Protein AF-A0A142XLG2-F1 (afdb_monomer_lite)

Radius of gyration: 13.64 Å; chains: 1; bounding box: 33×30×36 Å

Sequence (104 aa):
MVYLNALADDAEKQGFVAALAVEVYRWMIASGGSAGRPRLLFYLDEARDYLPAGTAQPPAKKPLLRLFAQGRKYGVACLVCTQSPRSVDYNVFSNCSTNTTARV

Structure (mmCIF, N/CA/C/O backbone):
data_AF-A0A142XLG2-F1
#
_entry.id   AF-A0A142XLG2-F1
#
loop_
_atom_site.group_PDB
_atom_site.id
_atom_site.type_symbol
_atom_site.label_atom_id
_atom_site.label_alt_id
_atom_site.label_comp_id
_atom_site.label_asym_id
_atom_site.label_entity_id
_atom_site.label_seq_id
_atom_site.pdbx_PDB_ins_code
_atom_site.Cartn_x
_atom_site.Cartn_y
_atom_site.Cartn_z
_atom_site.occupancy
_atom_site.B_iso_or_equiv
_atom_site.auth_seq_id
_atom_site.auth_comp_id
_atom_site.auth_asym_id
_atom_site.auth_atom_id
_atom_site.pdbx_PDB_model_num
ATOM 1 N N . MET A 1 1 ? -9.109 -9.863 -7.889 1.00 75.19 1 MET A N 1
ATOM 2 C CA . MET A 1 1 ? -7.691 -10.088 -8.242 1.00 75.19 1 MET A CA 1
ATOM 3 C C . MET A 1 1 ? -7.408 -9.275 -9.492 1.00 75.19 1 MET A C 1
ATOM 5 O O . MET A 1 1 ? -8.185 -9.396 -10.429 1.00 75.19 1 MET A O 1
ATOM 9 N N . VAL A 1 2 ? -6.404 -8.396 -9.479 1.00 84.94 2 VAL A N 1
ATOM 10 C CA . VAL A 1 2 ? -6.048 -7.561 -10.640 1.00 84.94 2 VAL A CA 1
ATOM 11 C C . VAL A 1 2 ? -4.781 -8.127 -11.270 1.00 84.94 2 VAL A C 1
ATOM 13 O O . VAL A 1 2 ? -3.802 -8.350 -10.565 1.00 84.94 2 VAL A O 1
ATOM 16 N N . TYR A 1 3 ? -4.810 -8.385 -12.575 1.00 86.81 3 TYR A N 1
ATOM 17 C CA . TYR A 1 3 ? -3.677 -8.949 -13.303 1.00 86.81 3 TYR A CA 1
ATOM 18 C C . TYR A 1 3 ? -2.820 -7.829 -13.906 1.00 86.81 3 TYR A C 1
ATOM 20 O O . TYR A 1 3 ? -3.236 -7.177 -14.859 1.00 86.81 3 TYR A O 1
ATOM 28 N N . LEU A 1 4 ? -1.632 -7.596 -13.339 1.00 86.25 4 LEU A N 1
ATOM 29 C CA . LEU A 1 4 ? -0.751 -6.484 -13.730 1.00 86.25 4 LEU A CA 1
ATOM 30 C C . LEU A 1 4 ? 0.122 -6.783 -14.957 1.00 86.25 4 LEU A C 1
ATOM 32 O O . LEU A 1 4 ? 0.627 -5.858 -15.580 1.00 86.25 4 LEU A O 1
ATOM 36 N N . ASN A 1 5 ? 0.284 -8.052 -15.341 1.00 85.00 5 ASN A N 1
ATOM 37 C CA . ASN A 1 5 ? 1.130 -8.427 -16.483 1.00 85.00 5 ASN A CA 1
ATOM 38 C C . ASN A 1 5 ? 0.480 -8.135 -17.846 1.00 85.00 5 ASN A C 1
ATOM 40 O O . ASN A 1 5 ? 1.098 -8.383 -18.873 1.00 85.00 5 ASN A O 1
ATOM 44 N N . ALA A 1 6 ? -0.757 -7.630 -17.863 1.00 84.38 6 ALA A N 1
ATOM 45 C CA . ALA A 1 6 ? -1.365 -7.080 -19.071 1.00 84.38 6 ALA A CA 1
ATOM 46 C C . ALA A 1 6 ? -0.858 -5.660 -19.403 1.00 84.38 6 ALA A C 1
ATOM 48 O O . ALA A 1 6 ? -1.129 -5.173 -20.495 1.00 84.38 6 ALA A O 1
ATOM 49 N N . LEU A 1 7 ? -0.161 -4.998 -18.470 1.00 87.94 7 LEU A N 1
ATOM 50 C CA . LEU A 1 7 ? 0.441 -3.677 -18.673 1.00 87.94 7 LEU A CA 1
ATOM 51 C C . LEU A 1 7 ? 1.799 -3.813 -19.372 1.00 87.94 7 LEU A C 1
ATOM 53 O O . LEU A 1 7 ? 2.513 -4.795 -19.152 1.00 87.94 7 LEU A O 1
ATOM 57 N N . ALA A 1 8 ? 2.132 -2.839 -20.218 1.00 81.50 8 ALA A N 1
ATOM 58 C CA . ALA A 1 8 ? 3.219 -2.945 -21.187 1.00 81.50 8 ALA A CA 1
ATOM 59 C C . ALA A 1 8 ? 4.608 -2.841 -20.546 1.00 81.50 8 ALA A C 1
ATOM 61 O O . ALA A 1 8 ? 5.541 -3.517 -20.983 1.00 81.50 8 ALA A O 1
ATOM 62 N N . ASP A 1 9 ? 4.747 -2.024 -19.502 1.00 90.31 9 ASP A N 1
ATOM 63 C CA . ASP A 1 9 ? 6.010 -1.818 -18.802 1.00 90.31 9 ASP A CA 1
ATOM 64 C C . ASP A 1 9 ? 5.828 -1.646 -17.284 1.00 90.31 9 ASP A C 1
ATOM 66 O O . ASP A 1 9 ? 4.718 -1.567 -16.744 1.00 90.31 9 ASP A O 1
ATOM 70 N N . ASP A 1 10 ? 6.947 -1.624 -16.561 1.00 88.31 10 ASP A N 1
ATOM 71 C CA . ASP A 1 10 ? 6.924 -1.475 -15.108 1.00 88.31 10 ASP A CA 1
ATOM 72 C C . ASP A 1 10 ? 6.490 -0.071 -14.669 1.00 88.31 10 ASP A C 1
ATOM 74 O O . ASP A 1 10 ? 5.938 0.078 -13.580 1.00 88.31 10 ASP A O 1
ATOM 78 N N . ALA A 1 11 ? 6.662 0.961 -15.500 1.00 90.56 11 ALA A N 1
ATOM 79 C CA . ALA A 1 11 ? 6.193 2.305 -15.178 1.00 90.56 11 ALA A CA 1
ATOM 80 C C . ALA A 1 11 ? 4.656 2.367 -15.161 1.00 90.56 11 ALA A C 1
ATOM 82 O O . ALA A 1 11 ? 4.079 2.952 -14.241 1.00 90.56 11 ALA A O 1
ATOM 83 N N . GLU A 1 12 ? 3.989 1.702 -16.105 1.00 92.44 12 GLU A N 1
ATOM 84 C CA . GLU A 1 12 ? 2.536 1.543 -16.137 1.00 92.44 12 GLU A CA 1
ATOM 85 C C . GLU A 1 12 ? 2.033 0.746 -14.936 1.00 92.44 12 GLU A C 1
ATOM 87 O O . GLU A 1 12 ? 1.070 1.162 -14.287 1.00 92.44 12 GLU A O 1
ATOM 92 N N . LYS A 1 13 ? 2.707 -0.355 -14.571 1.00 93.19 13 LYS A N 1
ATOM 93 C CA . LYS A 1 13 ? 2.366 -1.118 -13.356 1.00 93.19 13 LYS A CA 1
ATOM 94 C C . LYS A 1 13 ? 2.460 -0.246 -12.109 1.00 93.19 13 LYS A C 1
ATOM 96 O O . LYS A 1 13 ? 1.532 -0.221 -11.300 1.00 93.19 13 LYS A O 1
ATOM 101 N N . GLN A 1 14 ? 3.546 0.512 -11.964 1.00 93.62 14 GLN A N 1
ATOM 102 C CA . GLN A 1 14 ? 3.735 1.433 -10.841 1.00 93.62 14 GLN A CA 1
ATOM 103 C C . GLN A 1 14 ? 2.670 2.531 -10.823 1.00 93.62 14 GLN A C 1
ATOM 105 O O . GLN A 1 14 ? 2.112 2.827 -9.765 1.00 93.62 14 GLN A O 1
ATOM 110 N N . GLY A 1 15 ? 2.360 3.118 -11.980 1.00 94.69 15 GLY A N 1
ATOM 111 C CA . GLY A 1 15 ? 1.324 4.138 -12.125 1.00 94.69 15 GLY A CA 1
ATOM 112 C C . GLY A 1 15 ? -0.063 3.609 -11.763 1.00 94.69 15 GLY A C 1
ATOM 113 O O . GLY A 1 15 ? -0.784 4.241 -10.989 1.00 94.69 15 GLY A O 1
ATOM 114 N N . PHE A 1 16 ? -0.407 2.415 -12.243 1.00 95.00 16 PHE A N 1
ATOM 115 C CA . PHE A 1 16 ? -1.668 1.755 -11.932 1.00 95.00 16 PHE A CA 1
ATOM 116 C C . PHE A 1 16 ? -1.795 1.451 -10.437 1.00 95.00 16 PHE A C 1
ATOM 118 O O . PHE A 1 16 ? -2.801 1.804 -9.821 1.00 95.00 16 PHE A O 1
ATOM 125 N N . VAL A 1 17 ? -0.774 0.843 -9.822 1.00 95.25 17 VAL A N 1
ATOM 126 C CA . VAL A 1 17 ? -0.794 0.527 -8.385 1.00 95.25 17 VAL A CA 1
ATOM 127 C C . VAL A 1 17 ? -0.858 1.804 -7.545 1.00 95.25 17 VAL A C 1
ATOM 129 O O . VAL A 1 17 ? -1.593 1.847 -6.558 1.00 95.25 17 VAL A O 1
ATOM 132 N N . ALA A 1 18 ? -0.162 2.870 -7.953 1.00 95.94 18 ALA A N 1
ATOM 133 C CA . ALA A 1 18 ? -0.258 4.173 -7.303 1.00 95.94 18 ALA A CA 1
ATOM 134 C C . ALA A 1 18 ? -1.686 4.736 -7.366 1.00 95.94 18 ALA A C 1
ATOM 136 O O . ALA A 1 18 ? -2.228 5.141 -6.335 1.00 95.94 18 ALA A O 1
ATOM 137 N N . ALA A 1 19 ? -2.308 4.731 -8.548 1.00 96.38 19 ALA A N 1
ATOM 138 C CA . ALA A 1 19 ? -3.674 5.208 -8.744 1.00 96.38 19 ALA A CA 1
ATOM 139 C C . ALA A 1 19 ? -4.681 4.376 -7.937 1.00 96.38 19 ALA A C 1
ATOM 141 O O . ALA A 1 19 ? -5.508 4.936 -7.220 1.00 96.38 19 ALA A O 1
ATOM 142 N N . LEU A 1 20 ? -4.555 3.048 -7.966 1.00 96.06 20 LEU A N 1
ATOM 143 C CA . LEU A 1 20 ? -5.402 2.144 -7.195 1.00 96.06 20 LEU A CA 1
ATOM 144 C C . LEU A 1 20 ? -5.275 2.401 -5.688 1.00 96.06 20 LEU A C 1
ATOM 146 O O . LEU A 1 20 ? -6.285 2.499 -4.996 1.00 96.06 20 LEU A O 1
ATOM 150 N N . ALA A 1 21 ? -4.053 2.551 -5.172 1.00 96.38 21 ALA A N 1
ATOM 151 C CA . ALA A 1 21 ? -3.825 2.852 -3.761 1.00 96.38 21 ALA A CA 1
ATOM 152 C C . ALA A 1 21 ? -4.441 4.203 -3.356 1.00 96.38 21 ALA A C 1
ATOM 154 O O . ALA A 1 21 ? -5.011 4.319 -2.269 1.00 96.38 21 ALA A O 1
ATOM 155 N N . VAL A 1 22 ? -4.375 5.214 -4.231 1.00 97.00 22 VAL A N 1
ATOM 156 C CA . VAL A 1 22 ? -5.036 6.511 -4.017 1.00 97.00 22 VAL A CA 1
ATOM 157 C C . VAL A 1 22 ? -6.556 6.367 -3.999 1.00 97.00 22 VAL A C 1
ATOM 159 O O . VAL A 1 22 ? -7.195 6.926 -3.110 1.00 97.00 22 VAL A O 1
ATOM 162 N N . GLU A 1 23 ? -7.145 5.613 -4.925 1.00 97.00 23 GLU A N 1
ATOM 163 C CA . GLU A 1 23 ? -8.598 5.417 -4.969 1.00 97.00 23 GLU A CA 1
ATOM 164 C C . GLU A 1 23 ? -9.111 4.617 -3.769 1.00 97.00 23 GLU A C 1
ATOM 166 O O . GLU A 1 23 ? -10.103 4.998 -3.148 1.00 97.00 23 GLU A O 1
ATOM 171 N N . VAL A 1 24 ? -8.386 3.580 -3.342 1.00 95.88 24 VAL A N 1
ATOM 172 C CA . VAL A 1 24 ? -8.703 2.856 -2.102 1.00 95.88 24 VAL A CA 1
ATOM 173 C C . VAL A 1 24 ? -8.599 3.785 -0.891 1.00 95.88 24 VAL A C 1
ATOM 175 O O . VAL A 1 24 ? -9.467 3.757 -0.019 1.00 95.88 24 VAL A O 1
ATOM 178 N N . TYR A 1 25 ? -7.578 4.644 -0.837 1.00 95.69 25 TYR A N 1
ATOM 179 C CA . TYR A 1 25 ? -7.440 5.641 0.224 1.00 95.69 25 TYR A CA 1
ATOM 180 C C . TYR A 1 25 ? -8.604 6.645 0.215 1.00 95.69 25 TYR A C 1
ATOM 182 O O . TYR A 1 25 ? -9.162 6.967 1.260 1.00 95.69 25 TYR A O 1
ATOM 190 N N . ARG A 1 26 ? -9.031 7.135 -0.952 1.00 96.06 26 ARG A N 1
ATOM 191 C CA . ARG A 1 26 ? -10.201 8.023 -1.061 1.00 96.06 26 ARG A CA 1
ATOM 192 C C . ARG A 1 26 ? -11.467 7.326 -0.570 1.00 96.06 26 ARG A C 1
ATOM 194 O O . ARG A 1 26 ? -12.189 7.880 0.259 1.00 96.06 26 ARG A O 1
ATOM 201 N N . TRP A 1 27 ? -11.688 6.090 -1.012 1.00 95.69 27 TRP A N 1
ATOM 202 C CA . TRP A 1 27 ? -12.822 5.275 -0.594 1.00 95.69 27 TRP A CA 1
ATOM 203 C C . TRP A 1 27 ? -12.828 5.003 0.914 1.00 95.69 27 TRP A C 1
ATOM 205 O O . TRP A 1 27 ? -13.878 5.122 1.547 1.00 95.69 27 TRP A O 1
ATOM 215 N N . MET A 1 28 ? -11.680 4.682 1.521 1.00 94.12 28 MET A N 1
ATOM 216 C CA . MET A 1 28 ? -11.625 4.364 2.953 1.00 94.12 28 MET A CA 1
ATOM 217 C C . MET A 1 28 ? -11.959 5.589 3.817 1.00 94.12 28 MET A C 1
ATOM 219 O O . MET A 1 28 ? -12.630 5.448 4.838 1.00 94.12 28 MET A O 1
ATOM 223 N N . ILE A 1 29 ? -11.538 6.786 3.385 1.00 93.81 29 ILE A N 1
ATOM 224 C CA . ILE A 1 29 ? -11.863 8.053 4.050 1.00 93.81 29 ILE A CA 1
ATOM 225 C C . ILE A 1 29 ? -13.361 8.347 3.913 1.00 93.81 29 ILE A C 1
ATOM 227 O O . ILE A 1 29 ? -14.017 8.631 4.915 1.00 93.81 29 ILE A O 1
ATOM 231 N N . ALA A 1 30 ? -13.916 8.215 2.704 1.00 93.81 30 ALA A N 1
ATOM 232 C CA . ALA A 1 30 ? -15.344 8.419 2.445 1.00 93.81 30 ALA A CA 1
ATOM 233 C C . ALA A 1 30 ? -16.236 7.419 3.205 1.00 93.81 30 ALA A C 1
ATOM 235 O O . ALA A 1 30 ? -17.324 7.767 3.654 1.00 93.81 30 ALA A O 1
ATOM 236 N N . SER A 1 31 ? -15.757 6.189 3.406 1.00 89.62 31 SER A N 1
ATOM 237 C CA . SER A 1 31 ? -16.473 5.128 4.125 1.00 89.62 31 SER A CA 1
ATOM 238 C C . SER A 1 31 ? -16.492 5.311 5.651 1.00 89.62 31 SER A C 1
ATOM 240 O O . SER A 1 31 ? -17.108 4.503 6.354 1.00 89.62 31 SER A O 1
ATOM 242 N N . GLY A 1 32 ? -15.795 6.317 6.194 1.00 88.56 32 GLY A N 1
ATOM 243 C CA . GLY A 1 32 ? -15.715 6.585 7.633 1.00 88.56 32 GLY A CA 1
ATOM 244 C C . GLY A 1 32 ? -14.914 5.542 8.422 1.00 88.56 32 GLY A C 1
ATOM 245 O O . GLY A 1 32 ? -14.429 4.552 7.876 1.00 88.56 32 GLY A O 1
ATOM 246 N N . GLY A 1 33 ? -14.736 5.759 9.727 1.00 86.38 33 GLY A N 1
ATOM 247 C CA . GLY A 1 33 ? -14.028 4.805 10.589 1.00 86.38 33 GLY A CA 1
ATOM 248 C C . GLY A 1 33 ? -14.735 3.448 10.641 1.00 86.38 33 GLY A C 1
ATOM 249 O O . GLY A 1 33 ? -15.962 3.382 10.639 1.00 86.38 33 GLY A O 1
ATOM 250 N N . SER A 1 34 ? -13.966 2.361 10.707 1.00 79.31 34 SER A N 1
ATOM 251 C CA . SER A 1 34 ? -14.529 1.041 10.993 1.00 79.31 34 SER A CA 1
ATOM 252 C C . SER A 1 34 ? -14.311 0.731 12.466 1.00 79.31 34 SER A C 1
ATOM 254 O O . SER A 1 34 ? -13.183 0.822 12.946 1.00 79.31 34 SER A O 1
ATOM 256 N N . ALA A 1 35 ? -15.365 0.360 13.193 1.00 80.69 35 ALA A N 1
ATOM 257 C CA . ALA A 1 35 ? -15.310 -0.033 14.604 1.00 80.69 35 ALA A CA 1
ATOM 258 C C . ALA A 1 35 ? -14.605 -1.397 14.800 1.00 80.69 35 ALA A C 1
ATOM 260 O O . ALA A 1 35 ? -15.168 -2.339 15.348 1.00 80.69 35 ALA A O 1
ATOM 261 N N . GLY A 1 36 ? -13.384 -1.535 14.276 1.00 75.25 36 GLY A N 1
ATOM 262 C CA . GLY A 1 36 ? -12.549 -2.731 14.356 1.00 75.25 36 GLY A CA 1
ATOM 263 C C . GLY A 1 36 ? -12.822 -3.811 13.305 1.00 75.25 36 GLY A C 1
ATOM 264 O O . GLY A 1 36 ? -12.133 -4.826 13.317 1.00 75.25 36 GLY A O 1
ATOM 265 N N . ARG A 1 37 ? -13.782 -3.631 12.383 1.00 85.50 37 ARG A N 1
ATOM 266 C CA . ARG A 1 37 ? -14.126 -4.657 11.378 1.00 85.50 37 ARG A CA 1
ATOM 267 C C . ARG A 1 37 ? -13.416 -4.424 10.035 1.00 85.50 37 ARG A C 1
ATOM 269 O O . ARG A 1 37 ? -13.561 -3.341 9.462 1.00 85.50 37 ARG A O 1
ATOM 276 N N . PRO A 1 38 ? -12.681 -5.401 9.482 1.00 89.19 38 PRO A N 1
ATOM 277 C CA . PRO A 1 38 ? -12.139 -5.272 8.135 1.00 89.19 38 PRO A CA 1
ATOM 278 C C . PRO A 1 38 ? -13.274 -5.284 7.097 1.00 89.19 38 PRO A C 1
ATOM 280 O O . PRO A 1 38 ? -14.188 -6.101 7.168 1.00 89.19 38 PRO A O 1
ATOM 283 N N . ARG A 1 39 ? -13.212 -4.349 6.148 1.00 93.12 39 ARG A N 1
ATOM 284 C CA . ARG A 1 39 ? -14.132 -4.175 5.010 1.00 93.12 39 ARG A CA 1
ATOM 285 C C . ARG A 1 39 ? -13.458 -4.480 3.674 1.00 93.12 39 ARG A C 1
ATOM 287 O O . ARG A 1 39 ? -14.132 -4.858 2.726 1.00 93.12 39 ARG A O 1
ATOM 294 N N . LEU A 1 40 ? -12.139 -4.309 3.605 1.00 94.25 40 LEU A N 1
ATOM 295 C CA . LEU A 1 40 ? -11.331 -4.564 2.418 1.00 94.25 40 LEU A CA 1
ATOM 296 C C . LEU A 1 40 ? -10.004 -5.194 2.837 1.00 94.25 40 LEU A C 1
ATOM 298 O O . LEU A 1 40 ? -9.401 -4.750 3.813 1.00 94.25 40 LEU A O 1
ATOM 302 N N . LEU A 1 41 ? -9.543 -6.188 2.080 1.00 94.00 41 LEU A N 1
ATOM 303 C CA . LEU A 1 41 ? -8.174 -6.687 2.145 1.00 94.00 41 LEU A CA 1
ATOM 304 C C . LEU A 1 41 ? -7.418 -6.212 0.904 1.00 94.00 41 LEU A C 1
ATOM 306 O O . LEU A 1 41 ? -7.733 -6.617 -0.214 1.00 94.00 41 LEU A O 1
ATOM 310 N N . PHE A 1 42 ? -6.423 -5.357 1.109 1.00 94.56 42 PHE A N 1
ATOM 311 C CA . PHE A 1 42 ? -5.468 -4.962 0.087 1.00 94.56 42 PHE A CA 1
ATOM 312 C C . PHE A 1 42 ? -4.292 -5.938 0.108 1.00 94.56 42 PHE A C 1
ATOM 314 O O . PHE A 1 42 ? -3.525 -5.969 1.069 1.00 94.56 42 PHE A O 1
ATOM 321 N N . TYR A 1 43 ? -4.177 -6.753 -0.934 1.00 94.25 43 TYR A N 1
ATOM 322 C CA . TYR A 1 43 ? -3.113 -7.739 -1.084 1.00 94.25 43 TYR A CA 1
ATOM 323 C C . TYR A 1 43 ? -2.115 -7.282 -2.148 1.00 94.25 43 TYR A C 1
ATOM 325 O O . TYR A 1 43 ? -2.525 -6.960 -3.264 1.00 94.25 43 TYR A O 1
ATOM 333 N N . LEU A 1 44 ? -0.829 -7.272 -1.801 1.00 93.06 44 LEU A N 1
ATOM 334 C CA . LEU A 1 44 ? 0.267 -6.939 -2.703 1.00 93.06 44 LEU A CA 1
ATOM 335 C C . LEU A 1 44 ? 1.303 -8.062 -2.710 1.00 93.06 44 LEU A C 1
ATOM 337 O O . LEU A 1 44 ? 1.957 -8.315 -1.696 1.00 93.06 44 LEU A O 1
ATOM 341 N N . ASP A 1 45 ? 1.452 -8.697 -3.866 1.00 91.81 45 ASP A N 1
ATOM 342 C CA . ASP A 1 45 ? 2.525 -9.652 -4.119 1.00 91.81 45 ASP A CA 1
ATOM 343 C C . ASP A 1 45 ? 3.777 -8.945 -4.662 1.00 91.81 45 ASP A C 1
ATOM 345 O O . ASP A 1 45 ? 3.684 -7.846 -5.210 1.00 91.81 45 ASP A O 1
ATOM 349 N N . GLU A 1 46 ? 4.938 -9.563 -4.458 1.00 90.38 46 GLU A N 1
ATOM 350 C CA . GLU A 1 46 ? 6.275 -9.026 -4.754 1.00 90.38 46 GLU A CA 1
ATOM 351 C C . GLU A 1 46 ? 6.465 -7.552 -4.339 1.00 90.38 46 GLU A C 1
ATOM 353 O O . GLU A 1 46 ? 6.774 -6.645 -5.112 1.00 90.38 46 GLU A O 1
ATOM 358 N N . ALA A 1 47 ? 6.298 -7.306 -3.041 1.00 91.56 47 ALA A N 1
ATOM 359 C CA . ALA A 1 47 ? 6.318 -5.976 -2.435 1.00 91.56 47 ALA A CA 1
ATOM 360 C C . ALA A 1 47 ? 7.569 -5.141 -2.726 1.00 91.56 47 ALA A C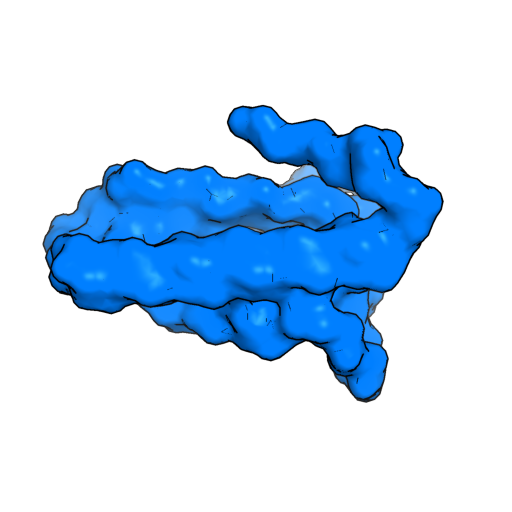 1
ATOM 362 O O . ALA A 1 47 ? 7.507 -3.913 -2.700 1.00 91.56 47 ALA A O 1
ATOM 363 N N . ARG A 1 48 ? 8.704 -5.804 -2.967 1.00 92.19 48 ARG A N 1
ATOM 364 C CA . ARG A 1 48 ? 10.004 -5.186 -3.250 1.00 92.19 48 ARG A CA 1
ATOM 365 C C . ARG A 1 48 ? 9.920 -4.163 -4.378 1.00 92.19 48 ARG A C 1
ATOM 367 O O . ARG A 1 48 ? 10.517 -3.097 -4.266 1.00 92.19 48 ARG A O 1
ATOM 374 N N . ASP A 1 49 ? 9.158 -4.475 -5.419 1.00 92.25 49 ASP A N 1
ATOM 375 C CA . ASP A 1 49 ? 9.113 -3.670 -6.638 1.00 92.25 49 ASP A CA 1
ATOM 376 C C . ASP A 1 49 ? 8.388 -2.340 -6.397 1.00 92.25 49 ASP A C 1
ATOM 378 O O . ASP A 1 49 ? 8.729 -1.312 -6.980 1.00 92.25 49 ASP A O 1
ATOM 382 N N . TYR A 1 50 ? 7.417 -2.321 -5.482 1.00 94.06 50 TYR A N 1
ATOM 383 C CA . TYR A 1 50 ? 6.599 -1.142 -5.171 1.00 94.06 50 TYR A CA 1
ATOM 384 C C . TYR A 1 50 ? 7.040 -0.413 -3.896 1.00 94.06 50 TYR A C 1
ATOM 386 O O . TYR A 1 50 ? 6.791 0.783 -3.731 1.00 94.06 50 TYR A O 1
ATOM 394 N N . LEU A 1 51 ? 7.687 -1.129 -2.976 1.00 94.69 51 LEU A N 1
ATOM 395 C CA . LEU A 1 51 ? 8.102 -0.655 -1.657 1.00 94.69 51 LEU A CA 1
ATOM 396 C C . LEU A 1 51 ? 9.592 -0.944 -1.423 1.00 94.69 51 LEU A C 1
ATOM 398 O O . LEU A 1 51 ? 9.928 -1.557 -0.409 1.00 94.69 51 LEU A O 1
ATOM 402 N N . PRO A 1 52 ? 10.505 -0.524 -2.318 1.00 95.31 52 PRO A N 1
ATOM 403 C CA . PRO A 1 52 ? 11.920 -0.822 -2.158 1.00 95.31 52 PRO A CA 1
ATOM 404 C C . PRO A 1 52 ? 12.490 -0.141 -0.909 1.00 95.31 52 PRO A C 1
ATOM 406 O O . PRO A 1 52 ? 12.139 1.001 -0.585 1.00 95.31 52 PRO A O 1
ATOM 409 N N . ALA A 1 53 ? 13.404 -0.824 -0.225 1.00 92.56 53 ALA A N 1
ATOM 410 C CA . ALA A 1 53 ? 14.199 -0.253 0.855 1.00 92.56 53 ALA A CA 1
ATOM 411 C C . ALA A 1 53 ? 15.133 0.864 0.344 1.00 92.56 53 ALA A C 1
ATOM 413 O O . ALA A 1 53 ? 15.478 0.939 -0.836 1.00 92.56 53 ALA A O 1
ATOM 414 N N . GLY A 1 54 ? 15.573 1.738 1.252 1.00 90.81 54 GLY A N 1
ATOM 415 C CA . GLY A 1 54 ? 16.504 2.823 0.933 1.00 90.81 54 GLY A CA 1
ATOM 416 C C . GLY A 1 54 ? 15.840 4.042 0.281 1.00 90.81 54 GLY A C 1
ATOM 417 O O . GLY A 1 54 ? 14.708 4.408 0.608 1.00 90.81 54 GLY A O 1
ATOM 418 N N . THR A 1 55 ? 16.576 4.711 -0.611 1.00 90.00 55 THR A N 1
ATOM 419 C CA . THR A 1 55 ? 16.218 6.031 -1.167 1.00 90.00 55 THR A CA 1
ATOM 420 C C . THR A 1 55 ? 15.346 5.971 -2.420 1.00 90.00 55 THR A C 1
ATOM 422 O O . THR A 1 55 ? 14.819 7.005 -2.830 1.00 90.00 55 THR A O 1
ATOM 425 N N . ALA A 1 56 ? 15.148 4.788 -3.011 1.00 91.56 56 ALA A N 1
ATOM 426 C CA . ALA A 1 56 ? 14.278 4.621 -4.169 1.00 91.56 56 ALA A CA 1
ATOM 427 C C . ALA A 1 56 ? 12.828 5.017 -3.829 1.00 91.56 56 ALA A C 1
ATOM 429 O O . ALA A 1 56 ? 12.270 4.625 -2.795 1.00 91.56 56 ALA A O 1
ATOM 430 N N . GLN A 1 57 ? 12.227 5.825 -4.703 1.00 90.75 57 GLN A N 1
ATOM 431 C CA . GLN A 1 57 ? 10.890 6.401 -4.536 1.00 90.75 57 GLN A CA 1
ATOM 432 C C . GLN A 1 57 ? 10.053 6.189 -5.803 1.00 90.75 57 GLN A C 1
ATOM 434 O O . GLN A 1 57 ? 9.767 7.155 -6.514 1.00 90.75 57 GLN A O 1
ATOM 439 N N . PRO A 1 58 ? 9.665 4.938 -6.114 1.00 94.06 58 PRO A N 1
ATOM 440 C CA . PRO A 1 58 ? 8.750 4.694 -7.216 1.00 94.06 58 PRO A CA 1
ATOM 441 C C . PRO A 1 58 ? 7.372 5.324 -6.926 1.00 94.06 58 PRO A C 1
ATOM 443 O O . PRO A 1 58 ? 7.016 5.520 -5.755 1.00 94.06 58 PRO A O 1
ATOM 446 N N . PRO A 1 59 ? 6.567 5.624 -7.963 1.00 93.88 59 PRO A N 1
ATOM 447 C CA . PRO A 1 59 ? 5.280 6.310 -7.817 1.00 93.88 59 PRO A CA 1
ATOM 448 C C . PRO A 1 59 ? 4.326 5.666 -6.800 1.00 93.88 59 PRO A C 1
ATOM 450 O O . PRO A 1 59 ? 3.646 6.376 -6.056 1.00 93.88 59 PRO A O 1
ATOM 453 N N . ALA A 1 60 ? 4.304 4.331 -6.719 1.00 94.56 60 ALA A N 1
ATOM 454 C CA . ALA A 1 60 ? 3.408 3.589 -5.835 1.00 94.56 60 ALA A CA 1
ATOM 455 C C . ALA A 1 60 ? 3.801 3.645 -4.349 1.00 94.56 60 ALA A C 1
ATOM 457 O O . ALA A 1 60 ? 2.939 3.486 -3.482 1.00 94.56 60 ALA A O 1
ATOM 458 N N . LYS A 1 61 ? 5.072 3.924 -4.024 1.00 95.12 61 LYS A N 1
ATOM 459 C CA . LYS A 1 61 ? 5.604 3.795 -2.657 1.00 95.12 61 LYS A CA 1
ATOM 460 C C . LYS A 1 61 ? 4.872 4.678 -1.650 1.00 95.12 61 LYS A C 1
ATOM 462 O O . LYS A 1 61 ? 4.397 4.198 -0.623 1.00 95.12 61 LYS A O 1
ATOM 467 N N . LYS A 1 62 ? 4.758 5.981 -1.931 1.00 95.06 62 LYS A N 1
ATOM 468 C CA . LYS A 1 62 ? 4.120 6.939 -1.007 1.00 95.06 62 LYS A CA 1
ATOM 469 C C . LYS A 1 62 ? 2.625 6.646 -0.792 1.00 95.06 62 LYS A C 1
ATOM 471 O O . LYS A 1 62 ? 2.216 6.624 0.370 1.00 95.06 62 LYS A O 1
ATOM 476 N N . PRO A 1 63 ? 1.803 6.428 -1.840 1.00 95.31 63 PRO A N 1
ATOM 477 C CA . PRO A 1 63 ? 0.411 6.009 -1.669 1.00 95.31 63 PRO A CA 1
ATOM 478 C C . PRO A 1 63 ? 0.257 4.733 -0.839 1.00 95.31 63 PRO A C 1
ATOM 480 O O . PRO A 1 63 ? -0.543 4.715 0.095 1.00 95.31 63 PRO A O 1
ATOM 483 N N . LEU A 1 64 ? 1.058 3.701 -1.120 1.00 95.50 64 LEU A N 1
ATOM 484 C CA . LEU A 1 64 ? 0.998 2.428 -0.402 1.00 95.50 64 LEU A CA 1
ATOM 485 C C . LEU A 1 64 ? 1.376 2.579 1.075 1.00 95.50 64 LEU A C 1
ATOM 487 O O . LEU A 1 64 ? 0.647 2.105 1.940 1.00 95.50 64 LEU A O 1
ATOM 491 N N . LEU A 1 65 ? 2.452 3.306 1.396 1.00 94.56 65 LEU A N 1
ATOM 492 C CA . LEU A 1 65 ? 2.835 3.561 2.791 1.00 94.56 65 LEU A CA 1
ATOM 493 C C . LEU A 1 65 ? 1.737 4.297 3.573 1.00 94.56 65 LEU A C 1
ATOM 495 O O . LEU A 1 65 ? 1.478 3.968 4.729 1.00 94.56 65 LEU A O 1
ATOM 499 N N . ARG A 1 66 ? 1.049 5.262 2.948 1.00 93.69 66 ARG A N 1
ATOM 500 C CA . ARG A 1 66 ? -0.102 5.937 3.575 1.00 93.69 66 ARG A CA 1
ATOM 501 C C . ARG A 1 66 ? -1.261 4.975 3.812 1.00 93.69 66 ARG A C 1
ATOM 503 O O . ARG A 1 66 ? -1.886 5.040 4.871 1.00 93.69 66 ARG A O 1
ATOM 510 N N . LEU A 1 67 ? -1.535 4.100 2.845 1.00 93.44 67 LEU A N 1
ATOM 511 C CA . LEU A 1 67 ? -2.563 3.073 2.966 1.00 93.44 67 LEU A CA 1
ATOM 512 C C . LEU A 1 67 ? -2.250 2.119 4.128 1.00 93.44 67 LEU A C 1
ATOM 514 O O . LEU A 1 67 ? -3.121 1.893 4.962 1.00 93.44 67 LEU A O 1
ATOM 518 N N . PHE A 1 68 ? -1.008 1.641 4.252 1.00 91.94 68 PHE A N 1
ATOM 519 C CA . PHE A 1 68 ? -0.596 0.765 5.356 1.00 91.94 68 PHE A CA 1
ATOM 520 C C . PHE A 1 68 ? -0.661 1.452 6.720 1.00 91.94 68 PHE A C 1
ATOM 522 O O . PHE A 1 68 ? -1.152 0.861 7.679 1.00 91.94 68 PHE A O 1
ATOM 529 N N . ALA A 1 69 ? -0.227 2.710 6.806 1.00 92.19 69 ALA A N 1
ATOM 530 C CA . ALA A 1 69 ? -0.219 3.449 8.065 1.00 92.19 69 ALA A CA 1
ATOM 531 C C . ALA A 1 69 ? -1.633 3.757 8.592 1.00 92.19 69 ALA A C 1
ATOM 533 O O . ALA A 1 69 ? -1.848 3.810 9.802 1.00 92.19 69 ALA A O 1
ATOM 534 N N . GLN A 1 70 ? -2.610 3.986 7.706 1.00 91.94 70 GLN A N 1
ATOM 535 C CA . GLN A 1 70 ? -3.947 4.447 8.107 1.00 91.94 70 GLN A CA 1
ATOM 536 C C . GLN A 1 70 ? -5.063 3.418 7.910 1.00 91.94 70 GLN A C 1
ATOM 538 O O . GLN A 1 70 ? -6.124 3.554 8.524 1.00 91.94 70 GLN A O 1
ATOM 543 N N . GLY A 1 71 ? -4.845 2.385 7.095 1.00 91.88 71 GLY A N 1
ATOM 544 C CA . GLY A 1 71 ? -5.882 1.456 6.649 1.00 91.88 71 GLY A CA 1
ATOM 545 C C . GLY A 1 71 ? -6.668 0.824 7.794 1.00 91.88 71 GLY A C 1
ATOM 546 O O . GLY A 1 71 ? -7.900 0.799 7.756 1.00 91.88 71 GLY A O 1
ATOM 547 N N . ARG A 1 72 ? -5.986 0.429 8.879 1.00 90.69 72 ARG A N 1
ATOM 548 C CA . ARG A 1 72 ? -6.608 -0.199 10.059 1.00 90.69 72 ARG A CA 1
ATOM 549 C C . ARG A 1 72 ? -7.760 0.626 10.642 1.00 90.69 72 ARG A C 1
ATOM 551 O O . ARG A 1 72 ? -8.799 0.059 10.971 1.00 90.69 72 ARG A O 1
ATOM 558 N N . LYS A 1 73 ? -7.613 1.955 10.731 1.00 90.81 73 LYS A N 1
ATOM 559 C CA . LYS A 1 73 ? -8.648 2.865 11.266 1.00 90.81 73 LYS A CA 1
ATOM 560 C C . LYS A 1 73 ? -9.929 2.844 10.422 1.00 90.81 73 LYS A C 1
ATOM 562 O O . LYS A 1 73 ? -11.029 3.014 10.944 1.00 90.81 73 LYS A O 1
ATOM 567 N N . TYR A 1 74 ? -9.787 2.614 9.121 1.00 93.81 74 TYR A N 1
ATOM 568 C CA . TYR A 1 74 ? -10.877 2.630 8.148 1.00 93.81 74 TYR A CA 1
ATOM 569 C C . TYR A 1 74 ? -11.290 1.218 7.704 1.00 93.81 74 TYR A C 1
ATOM 571 O O . TYR A 1 74 ? -12.021 1.057 6.728 1.00 93.81 74 TYR A O 1
ATOM 579 N N . GLY A 1 75 ? -10.855 0.175 8.416 1.00 92.06 75 GLY A N 1
ATOM 580 C CA . GLY A 1 75 ? -11.196 -1.208 8.081 1.00 92.06 75 GLY A CA 1
ATOM 581 C C . GLY A 1 75 ? -10.556 -1.708 6.783 1.00 92.06 75 GLY A C 1
ATOM 582 O O . GLY A 1 75 ? -11.080 -2.637 6.178 1.00 92.06 75 GLY A O 1
ATOM 583 N N . VAL A 1 76 ? -9.448 -1.119 6.338 1.00 94.44 76 VAL A N 1
ATOM 584 C CA . VAL A 1 76 ? -8.627 -1.670 5.253 1.00 94.44 76 VAL A CA 1
ATOM 585 C C . VAL A 1 76 ? -7.508 -2.494 5.877 1.00 94.44 76 VAL A C 1
ATOM 587 O O . VAL A 1 76 ? -6.567 -1.955 6.459 1.00 94.44 76 VAL A O 1
ATOM 590 N N . ALA A 1 77 ? -7.631 -3.813 5.780 1.00 93.19 77 ALA A N 1
ATOM 591 C CA . ALA A 1 77 ? -6.556 -4.738 6.092 1.00 93.19 77 ALA A CA 1
ATOM 592 C C . ALA A 1 77 ? -5.570 -4.775 4.924 1.00 93.19 77 ALA A C 1
ATOM 594 O O . ALA A 1 77 ? -5.964 -4.639 3.767 1.00 93.19 77 ALA A O 1
ATOM 595 N N . CYS A 1 78 ? -4.293 -4.965 5.224 1.00 93.12 78 CYS A N 1
ATOM 596 C CA . CYS A 1 78 ? -3.236 -4.987 4.230 1.00 93.12 78 CYS A CA 1
ATOM 597 C C . CYS A 1 78 ? -2.379 -6.238 4.409 1.00 93.12 78 CYS A C 1
ATOM 599 O O . CYS A 1 78 ? -1.970 -6.540 5.529 1.00 93.12 78 CYS A O 1
ATOM 601 N N . LEU A 1 79 ? -2.112 -6.945 3.314 1.00 93.25 79 LEU A N 1
ATOM 602 C CA . LEU A 1 79 ? -1.269 -8.132 3.267 1.00 93.25 79 LEU A CA 1
ATOM 603 C C . LEU A 1 79 ? -0.214 -7.947 2.183 1.00 93.25 79 LEU A C 1
ATOM 605 O O . LEU A 1 79 ? -0.528 -7.573 1.055 1.00 93.25 79 LEU A O 1
ATOM 609 N N . VAL A 1 80 ? 1.035 -8.206 2.547 1.00 92.88 80 VAL A N 1
ATOM 610 C CA . VAL A 1 80 ? 2.196 -7.968 1.699 1.00 92.88 80 V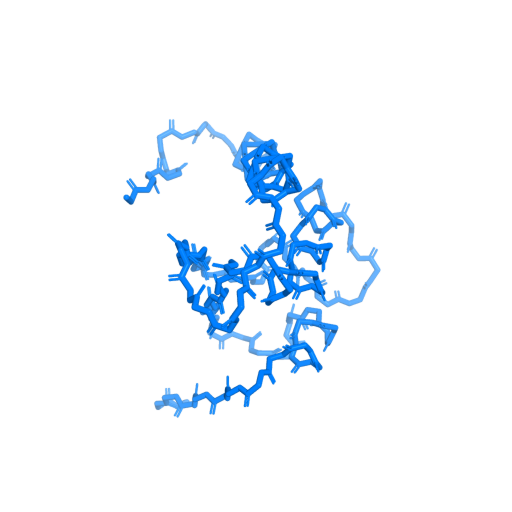AL A CA 1
ATOM 611 C C . VAL A 1 80 ? 3.029 -9.244 1.645 1.00 92.88 80 VAL A C 1
ATOM 613 O O . VAL A 1 80 ? 3.324 -9.828 2.688 1.00 92.88 80 VAL A O 1
ATOM 616 N N . CYS A 1 81 ? 3.412 -9.666 0.442 1.00 92.81 81 CYS A N 1
ATOM 617 C CA . CYS A 1 81 ? 4.256 -10.835 0.205 1.00 92.81 81 CYS A CA 1
ATOM 618 C C . CYS A 1 81 ? 5.542 -10.433 -0.527 1.00 92.81 81 CYS A C 1
ATOM 620 O O . CYS A 1 81 ? 5.542 -9.552 -1.382 1.00 92.81 81 CYS A O 1
ATOM 622 N N . THR A 1 82 ? 6.667 -11.043 -0.150 1.00 92.50 82 THR A N 1
ATOM 623 C CA . THR A 1 82 ? 7.975 -10.805 -0.776 1.00 92.50 82 THR A CA 1
ATOM 624 C C . THR A 1 82 ? 8.906 -11.982 -0.520 1.00 92.50 82 THR A C 1
ATOM 626 O O . THR A 1 82 ? 8.878 -12.574 0.561 1.00 92.50 82 THR A O 1
ATOM 629 N N . GLN A 1 83 ? 9.778 -12.279 -1.482 1.00 90.50 83 GLN A N 1
ATOM 630 C CA . GLN A 1 83 ? 10.884 -13.223 -1.291 1.00 90.50 83 GLN A CA 1
ATOM 631 C C . GLN A 1 83 ? 12.109 -12.574 -0.624 1.00 90.50 83 GLN A C 1
ATOM 633 O O . GLN A 1 83 ? 12.977 -13.264 -0.097 1.00 90.50 83 GLN A O 1
ATOM 638 N N . SER A 1 84 ? 12.201 -11.240 -0.634 1.00 89.88 84 SER A N 1
ATOM 639 C CA . SER A 1 84 ? 13.351 -10.490 -0.109 1.00 89.88 84 SER A CA 1
ATOM 640 C C . SER A 1 84 ? 12.917 -9.479 0.961 1.00 89.88 84 SER A C 1
ATOM 642 O O . SER A 1 84 ? 12.833 -8.273 0.720 1.00 89.88 84 SER A O 1
ATOM 644 N N . PRO A 1 85 ? 12.664 -9.926 2.201 1.00 89.12 85 PRO A N 1
ATOM 645 C CA . PRO A 1 85 ? 12.181 -9.036 3.256 1.00 89.12 85 PRO A CA 1
ATOM 646 C C . PRO A 1 85 ? 13.138 -7.866 3.538 1.00 89.12 85 PRO A C 1
ATOM 648 O O . PRO A 1 85 ? 12.688 -6.762 3.823 1.00 89.12 85 PRO A O 1
ATOM 651 N N . ARG A 1 86 ? 14.457 -8.061 3.381 1.00 90.50 86 ARG A N 1
ATOM 652 C CA . ARG A 1 86 ? 15.464 -6.994 3.564 1.00 90.50 86 ARG A CA 1
ATOM 653 C C . ARG A 1 86 ? 15.394 -5.882 2.516 1.00 90.50 86 ARG A C 1
ATOM 655 O O . ARG A 1 86 ? 15.895 -4.791 2.762 1.00 90.50 86 ARG A O 1
ATOM 662 N N . SER A 1 87 ? 14.826 -6.167 1.350 1.00 91.19 87 SER A N 1
ATOM 663 C CA . SER A 1 87 ? 14.736 -5.219 0.240 1.00 91.19 87 SER A CA 1
ATOM 664 C C . SER A 1 87 ? 13.423 -4.435 0.248 1.00 91.19 87 SER A C 1
ATOM 666 O O . SER A 1 87 ? 13.214 -3.623 -0.648 1.00 91.19 87 SER A O 1
ATOM 668 N N . VAL A 1 88 ? 12.560 -4.643 1.250 1.00 92.75 88 VAL A N 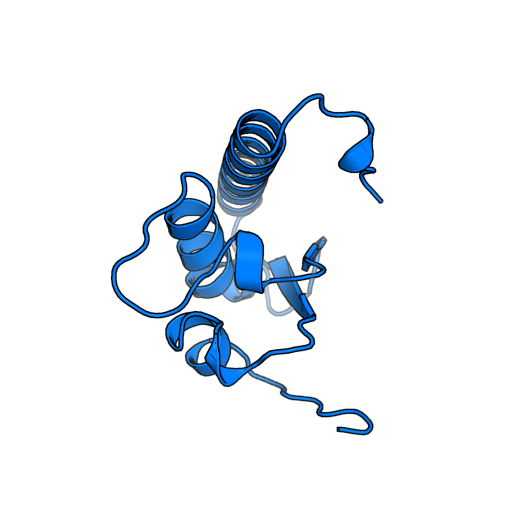1
ATOM 669 C CA . VAL A 1 88 ? 11.299 -3.914 1.434 1.00 92.75 88 VAL A CA 1
ATOM 670 C C . VAL A 1 88 ? 11.467 -2.804 2.473 1.00 92.75 88 VAL A C 1
ATOM 672 O O . VAL A 1 88 ? 12.200 -2.955 3.450 1.00 92.75 88 VAL A O 1
ATOM 675 N N . ASP A 1 89 ? 10.794 -1.674 2.260 1.00 93.19 89 ASP A N 1
ATOM 676 C CA . ASP A 1 89 ? 10.805 -0.527 3.167 1.00 93.19 89 ASP A CA 1
ATOM 677 C C . ASP A 1 89 ? 10.404 -0.937 4.594 1.00 93.19 89 ASP A C 1
ATOM 679 O O . ASP A 1 89 ? 9.340 -1.518 4.828 1.00 93.19 89 ASP A O 1
ATOM 683 N N . TYR A 1 90 ? 11.260 -0.608 5.564 1.00 89.50 90 TYR A N 1
ATOM 684 C CA . TYR A 1 90 ? 11.087 -1.004 6.962 1.00 89.50 90 TYR A CA 1
ATOM 685 C C . TYR A 1 90 ? 9.792 -0.462 7.584 1.00 89.50 90 TYR A C 1
ATOM 687 O O . TYR A 1 90 ? 9.260 -1.067 8.517 1.00 89.50 90 TYR A O 1
ATOM 695 N N . ASN A 1 91 ? 9.258 0.647 7.057 1.00 89.12 91 ASN A N 1
ATOM 696 C CA . ASN A 1 91 ? 8.004 1.225 7.531 1.00 89.12 91 ASN A CA 1
ATOM 697 C C . ASN A 1 91 ? 6.798 0.328 7.238 1.00 89.12 91 ASN A C 1
ATOM 699 O O . ASN A 1 91 ? 5.759 0.473 7.876 1.00 89.12 91 ASN A O 1
ATOM 703 N N . VAL A 1 92 ? 6.903 -0.596 6.282 1.00 87.50 92 VAL A N 1
ATOM 704 C CA . VAL A 1 92 ? 5.842 -1.578 6.033 1.00 87.50 92 VAL A CA 1
ATOM 705 C C . VAL A 1 92 ? 5.759 -2.525 7.228 1.00 87.50 92 VAL A C 1
ATOM 707 O O . VAL A 1 92 ? 4.703 -2.650 7.839 1.00 87.50 92 VAL A O 1
ATOM 710 N N . PHE A 1 93 ? 6.893 -3.104 7.632 1.00 85.19 93 PHE A N 1
ATOM 711 C CA . PHE A 1 93 ? 6.949 -4.064 8.736 1.00 85.19 93 PHE A CA 1
ATOM 712 C C . PHE A 1 93 ? 6.602 -3.449 10.092 1.00 85.19 93 PHE A C 1
ATOM 714 O O . PHE A 1 93 ? 5.998 -4.126 10.918 1.00 85.19 93 PHE A O 1
ATOM 721 N N . SER A 1 94 ? 6.942 -2.177 10.330 1.00 84.50 94 SER A N 1
ATOM 722 C CA . SER A 1 94 ? 6.582 -1.499 11.583 1.00 84.50 94 SER A CA 1
ATOM 723 C C . SER A 1 94 ? 5.073 -1.267 11.730 1.00 84.50 94 SER A C 1
ATOM 725 O O . SER A 1 94 ? 4.572 -1.208 12.851 1.00 84.50 94 SER A O 1
ATOM 727 N N . ASN A 1 95 ? 4.341 -1.173 10.614 1.00 84.56 95 ASN A N 1
ATOM 728 C CA . ASN A 1 95 ? 2.882 -1.045 10.600 1.00 84.56 95 ASN A CA 1
ATOM 729 C C . ASN A 1 95 ? 2.154 -2.404 10.561 1.00 84.56 95 ASN A C 1
ATOM 731 O O . ASN A 1 95 ? 0.935 -2.454 10.741 1.00 84.56 95 ASN A O 1
ATOM 735 N N . CYS A 1 96 ? 2.871 -3.512 10.351 1.00 83.88 96 CYS A N 1
ATOM 736 C CA . CYS A 1 96 ? 2.303 -4.857 10.363 1.00 83.88 96 CYS A CA 1
ATOM 737 C C . CYS A 1 96 ? 2.084 -5.347 11.801 1.00 83.88 96 CYS A C 1
ATOM 739 O O . CYS A 1 96 ? 3.022 -5.499 12.578 1.00 83.88 96 CYS A O 1
ATOM 741 N N . SER A 1 97 ? 0.837 -5.672 12.154 1.00 82.12 97 SER A N 1
ATOM 742 C CA . SER A 1 97 ? 0.516 -6.291 13.450 1.00 82.12 97 SER A CA 1
ATOM 743 C C . SER A 1 97 ? 0.871 -7.778 13.522 1.00 82.12 97 SER A C 1
ATOM 745 O O . SER A 1 97 ? 0.923 -8.350 14.608 1.00 82.12 97 SER A O 1
ATOM 747 N N . THR A 1 98 ? 1.047 -8.429 12.373 1.00 83.81 98 THR A N 1
ATOM 748 C CA . THR A 1 98 ? 1.262 -9.872 12.261 1.00 83.81 98 THR A CA 1
ATOM 749 C C . THR A 1 98 ? 2.254 -10.130 11.141 1.00 83.81 98 THR A C 1
ATOM 751 O O . THR A 1 98 ? 2.043 -9.668 10.024 1.00 83.81 98 THR A O 1
ATOM 754 N N . ASN A 1 99 ? 3.313 -10.877 11.447 1.00 83.50 99 ASN A N 1
ATOM 755 C CA . ASN A 1 99 ? 4.344 -11.265 10.492 1.00 83.50 99 ASN A CA 1
ATOM 756 C C . ASN A 1 99 ? 4.420 -12.790 10.444 1.00 83.50 99 ASN A C 1
ATOM 758 O O . ASN A 1 99 ? 4.490 -13.446 11.485 1.00 83.50 99 ASN A O 1
ATOM 762 N N . THR A 1 100 ? 4.411 -13.352 9.24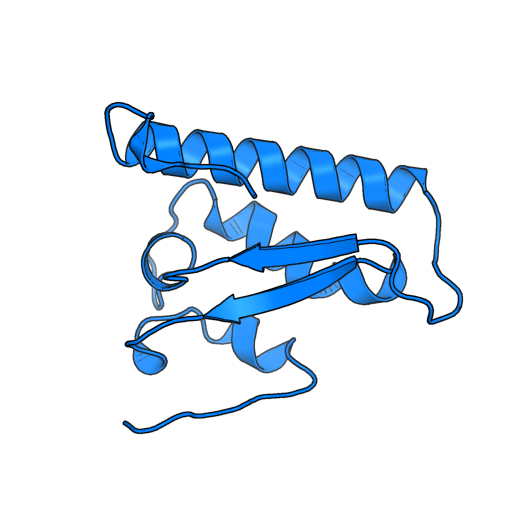0 1.00 80.81 100 THR A N 1
ATOM 763 C CA . THR A 1 100 ? 4.523 -14.795 9.018 1.00 80.81 100 THR A CA 1
ATOM 764 C C . THR A 1 100 ? 5.640 -15.047 8.022 1.00 80.81 100 THR A C 1
ATOM 766 O O . THR A 1 100 ? 5.626 -14.504 6.920 1.00 80.81 100 THR A O 1
ATOM 769 N N . THR A 1 101 ? 6.603 -15.875 8.414 1.00 86.06 101 THR A N 1
ATOM 770 C CA . THR A 1 101 ? 7.743 -16.252 7.577 1.00 86.06 101 THR A CA 1
ATOM 771 C C . THR A 1 101 ? 7.561 -17.703 7.150 1.00 86.06 101 THR A C 1
AT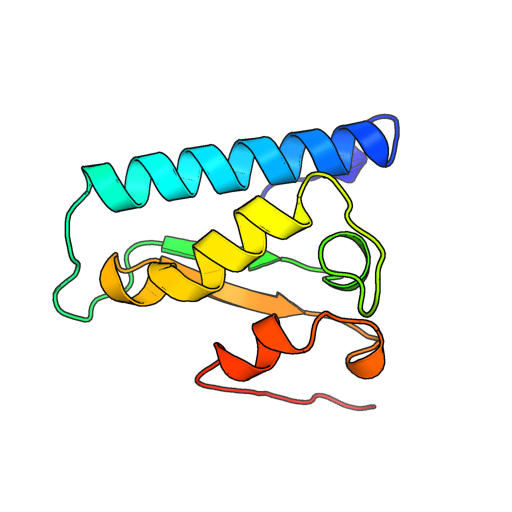OM 773 O O . THR A 1 101 ? 7.429 -18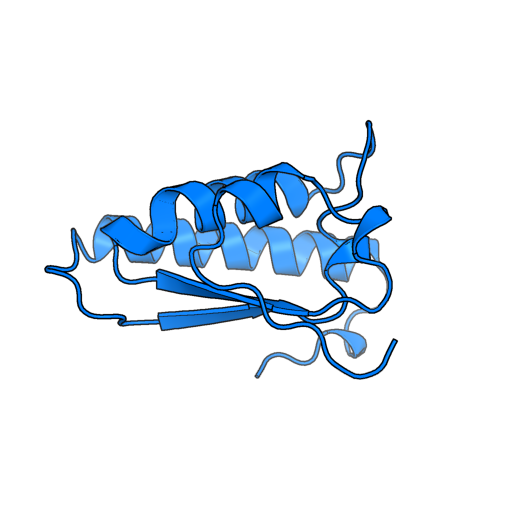.584 7.998 1.00 86.06 101 THR A O 1
ATOM 776 N N . ALA A 1 102 ? 7.508 -17.943 5.840 1.00 84.19 102 ALA A N 1
ATOM 777 C CA . ALA A 1 102 ? 7.484 -19.288 5.270 1.00 84.19 102 ALA A CA 1
ATOM 778 C C . ALA A 1 102 ? 8.912 -19.855 5.146 1.00 84.19 102 ALA A C 1
ATOM 780 O O . ALA A 1 102 ? 9.867 -19.246 5.628 1.00 84.19 102 ALA A O 1
ATOM 781 N N . ARG A 1 103 ? 9.067 -21.025 4.508 1.00 79.88 103 ARG A N 1
ATOM 782 C CA . ARG A 1 103 ? 10.386 -21.603 4.207 1.00 79.88 103 ARG A CA 1
ATOM 783 C C . ARG A 1 103 ? 11.251 -20.559 3.491 1.00 79.88 103 ARG A C 1
ATOM 785 O O . ARG A 1 103 ? 10.861 -20.071 2.434 1.00 79.88 103 ARG A O 1
ATOM 792 N N . VAL A 1 104 ? 12.386 -20.245 4.105 1.00 60.59 104 VAL A N 1
ATOM 793 C CA . VAL A 1 104 ? 13.436 -19.365 3.578 1.00 60.59 104 VAL A CA 1
ATOM 794 C C . VAL A 1 104 ? 14.506 -20.160 2.854 1.00 60.59 104 VAL A C 1
ATOM 796 O O . VAL A 1 104 ? 14.733 -21.328 3.250 1.00 60.59 104 VAL A O 1
#

Foldseek 3Di:
DDDLVVDDDLLVSLVVLLVVLVVVVVVLVVQAFDPQAAPEEAEEEAQLSQFFADDDDGSNNVSVLVCLQCVRRSRYHYHYYHPCPVGGHVSNVVSDPDDDDDDD

pLDDT: mean 90.38, std 5.61, range [60.59, 97.0]

Secondary structure (DSSP, 8-state):
---GGGSSSHHHHHHHHHHHHHHHHHHHHHT---SS---EEEEESSHHHHSBSTT---TTHHHHHHHHHHGGGGTEEEEE--S-GGGB-HHHHHH-S-------